Protein AF-A0A519D7H8-F1 (afdb_monomer_lite)

pLDDT: mean 79.66, std 13.22, range [41.44, 96.06]

Sequence (179 aa):
MVPHLFYGLFLWGNMLLQKIGETVTKKPLAIVVGVNVITILMVAQLALNPQDGTVSQSSFLPDNEAISALEDIGDKFVTEYPVDILVYSNNNDILTSDAFVEILEIEIALIENELVANNSLTSSNPSTDIVAIPNYLAPFVEGDASDLPQLKDIYADKTDHRQRKSFTCWSRNQHPWRI

Foldseek 3Di:
DPPPVVVVVVVVVVVVVVVVVVVCVVCVPVVVVVVVVVVVVVVVCCVVPPDPPDPDVVVVDDDDPVVVVVVVVPVVPDVDDQDDDDDADPVRDCLFLVNLLVVLVVLVVQCPDPVNLVPAPPSVQNLVRDDDPLQLLQVQLVHHSSCSVVSSVSSNPDGSVSSVVSVVVSVCVVPVPDD

Radius of gyration: 32.61 Å; chains: 1; bounding box: 80×38×92 Å

Structure (mmCIF, N/CA/C/O backbone):
data_AF-A0A519D7H8-F1
#
_entry.id   AF-A0A519D7H8-F1
#
loop_
_atom_site.group_PDB
_atom_site.id
_atom_site.type_symbol
_atom_site.label_atom_id
_atom_site.label_alt_id
_atom_site.label_comp_id
_atom_site.label_asym_id
_atom_site.label_entity_id
_atom_site.label_seq_id
_atom_site.pdbx_PDB_ins_code
_atom_site.Cartn_x
_atom_site.Cartn_y
_atom_site.Cartn_z
_atom_site.occupancy
_atom_site.B_iso_or_equiv
_atom_site.auth_seq_id
_atom_site.auth_comp_id
_atom_site.auth_asym_id
_atom_site.auth_atom_id
_atom_site.pdbx_PDB_model_num
ATOM 1 N N . MET A 1 1 ? -9.870 2.867 66.733 1.00 48.97 1 MET A N 1
ATOM 2 C CA . MET A 1 1 ? -11.236 3.417 66.893 1.00 48.97 1 MET A CA 1
ATOM 3 C C . MET A 1 1 ? -11.864 3.647 65.511 1.00 48.97 1 MET A C 1
ATOM 5 O O . MET A 1 1 ? -12.056 4.775 65.102 1.00 48.97 1 MET A O 1
ATOM 9 N N . VAL A 1 2 ? -12.095 2.569 64.751 1.00 56.72 2 VAL A N 1
ATOM 10 C CA . VAL A 1 2 ? -12.645 2.551 63.373 1.00 56.72 2 VAL A CA 1
ATOM 11 C C . VAL A 1 2 ? -13.684 1.414 63.105 1.00 56.72 2 VAL A C 1
ATOM 13 O O . VAL A 1 2 ? -14.168 1.333 61.985 1.00 56.72 2 VAL A O 1
ATOM 16 N N . PRO A 1 3 ? -14.132 0.540 64.048 1.00 56.75 3 PRO A N 1
ATOM 17 C CA . PRO A 1 3 ? -15.137 -0.481 63.691 1.00 56.75 3 PRO A CA 1
ATOM 18 C C . PRO A 1 3 ? -16.532 0.086 63.374 1.00 56.75 3 PRO A C 1
ATOM 20 O O . PRO A 1 3 ? -17.206 -0.391 62.469 1.00 56.75 3 PRO A O 1
ATOM 23 N N . HIS A 1 4 ? -16.987 1.111 64.103 1.00 52.34 4 HIS A N 1
ATOM 24 C CA . HIS A 1 4 ? -18.396 1.531 64.066 1.00 52.34 4 HIS A CA 1
ATOM 25 C C . HIS A 1 4 ? -18.837 2.181 62.743 1.00 52.34 4 HIS A C 1
ATOM 27 O O . HIS A 1 4 ? -19.990 2.020 62.347 1.00 52.34 4 HIS A O 1
ATOM 33 N N . LEU A 1 5 ? -17.930 2.855 62.028 1.00 56.84 5 LEU A N 1
ATOM 34 C CA . LEU A 1 5 ? -18.217 3.462 60.721 1.00 56.84 5 LEU A CA 1
ATOM 35 C C . LEU A 1 5 ? -18.422 2.408 59.622 1.00 56.84 5 LEU A C 1
ATOM 37 O O . LEU A 1 5 ? -19.314 2.558 58.791 1.00 56.84 5 LEU A O 1
ATOM 41 N N . PHE A 1 6 ? -17.657 1.313 59.661 1.00 59.16 6 PHE A N 1
ATOM 42 C CA . PHE A 1 6 ? -17.769 0.212 58.699 1.00 59.16 6 PHE A CA 1
ATOM 43 C C . PHE A 1 6 ? -19.083 -0.565 58.861 1.00 59.16 6 PHE A C 1
ATOM 45 O O . PHE A 1 6 ? -19.754 -0.857 57.874 1.00 59.16 6 PHE A O 1
ATOM 52 N N . TYR A 1 7 ? -19.501 -0.838 60.102 1.00 59.09 7 TYR A N 1
ATOM 53 C CA . TYR A 1 7 ? -20.784 -1.496 60.374 1.00 59.09 7 TYR A CA 1
ATOM 54 C C . TYR A 1 7 ? -21.988 -0.613 60.015 1.00 59.09 7 TYR A C 1
ATOM 56 O O . TYR A 1 7 ? -22.975 -1.122 59.490 1.00 59.09 7 TYR A O 1
ATOM 64 N N . GLY A 1 8 ? -21.904 0.703 60.243 1.00 64.94 8 GLY A N 1
ATOM 65 C CA . GLY A 1 8 ? -22.961 1.645 59.859 1.00 64.94 8 GLY A CA 1
ATOM 66 C C . GLY A 1 8 ? -23.182 1.713 58.343 1.00 64.94 8 GLY A C 1
ATOM 67 O O . GLY A 1 8 ? -24.319 1.622 57.886 1.00 64.94 8 GLY A O 1
ATOM 68 N N . LEU A 1 9 ? -22.100 1.794 57.561 1.00 66.69 9 LEU A N 1
ATOM 69 C CA . LEU A 1 9 ? -22.144 1.785 56.091 1.00 66.69 9 LEU A CA 1
ATOM 70 C C . LEU A 1 9 ? -22.638 0.447 55.526 1.00 66.69 9 LEU A C 1
ATOM 72 O O . LEU A 1 9 ? -23.436 0.429 54.589 1.00 66.69 9 LEU A O 1
ATOM 76 N N . PHE A 1 10 ? -22.212 -0.667 56.125 1.00 70.62 10 PHE A N 1
ATOM 77 C CA . PHE A 1 10 ? -22.637 -2.008 55.724 1.00 70.62 10 PHE A CA 1
ATOM 78 C C . PHE A 1 10 ? -24.135 -2.242 55.971 1.00 70.62 10 PHE A C 1
ATOM 80 O O . PHE A 1 10 ? -24.851 -2.705 55.082 1.00 70.62 10 PHE A O 1
ATOM 87 N N . LEU A 1 11 ? -24.639 -1.870 57.153 1.00 71.50 11 LEU A N 1
ATOM 88 C CA . LEU A 1 11 ? -26.064 -1.984 57.481 1.00 71.50 11 LEU A CA 1
ATOM 89 C C . LEU A 1 11 ? -26.923 -1.056 56.614 1.00 71.50 11 LEU A C 1
ATOM 91 O O . LEU A 1 11 ? -27.991 -1.463 56.158 1.00 71.50 11 LEU A O 1
ATOM 95 N N . TRP A 1 12 ? -26.439 0.155 56.328 1.00 76.25 12 TRP A N 1
ATOM 96 C CA . TRP A 1 12 ? -27.117 1.091 55.433 1.00 76.25 12 TRP A CA 1
ATOM 97 C C . TRP A 1 12 ? -27.225 0.550 54.001 1.00 76.25 12 TRP A C 1
ATOM 99 O O . TRP A 1 12 ? -28.313 0.567 53.423 1.00 76.25 12 TRP A O 1
ATOM 109 N N . GLY A 1 13 ? -26.140 -0.019 53.462 1.00 76.38 13 GLY A N 1
ATOM 110 C CA . GLY A 1 13 ? -26.150 -0.680 52.155 1.00 76.38 13 GLY A CA 1
ATOM 111 C C . GLY A 1 13 ? -27.133 -1.854 52.091 1.00 76.38 13 GLY A C 1
ATOM 112 O O . GLY A 1 13 ? -27.854 -2.006 51.106 1.00 76.38 13 GLY A O 1
ATOM 113 N N . ASN A 1 14 ? -27.239 -2.635 53.170 1.00 79.69 14 ASN A N 1
ATOM 114 C CA . ASN A 1 14 ? -28.138 -3.788 53.231 1.00 79.69 14 ASN A CA 1
ATOM 115 C C . ASN A 1 14 ? -29.625 -3.376 53.292 1.00 79.69 14 ASN A C 1
ATOM 117 O O . ASN A 1 14 ? -30.467 -3.953 52.602 1.00 79.69 14 ASN A O 1
ATOM 121 N N . MET A 1 15 ? -29.950 -2.323 54.054 1.00 84.62 15 MET A N 1
ATOM 122 C CA . MET A 1 15 ? -31.306 -1.751 54.090 1.00 84.62 15 MET A CA 1
ATOM 123 C C . MET A 1 15 ? -31.696 -1.102 52.752 1.00 84.62 15 MET A C 1
ATOM 125 O O . MET A 1 15 ? -32.862 -1.149 52.356 1.00 84.62 15 MET A O 1
ATOM 129 N N . LEU A 1 16 ? -30.734 -0.509 52.040 1.00 85.00 16 LEU A N 1
ATOM 130 C CA . LEU A 1 16 ? -30.949 0.059 50.711 1.00 85.00 16 LEU A CA 1
ATOM 131 C C . LEU A 1 16 ? -31.227 -1.039 49.670 1.00 85.00 16 LEU A C 1
ATOM 133 O O . LEU A 1 16 ? -32.201 -0.932 48.923 1.00 85.00 16 LEU A O 1
ATOM 137 N N . LEU A 1 17 ? -30.447 -2.126 49.674 1.00 85.94 17 LEU A N 1
ATOM 138 C CA . LEU A 1 17 ? -30.669 -3.274 48.788 1.00 85.94 17 LEU A CA 1
ATOM 139 C C . LEU A 1 17 ? -32.040 -3.924 49.011 1.00 85.94 17 LEU A C 1
ATOM 141 O O . LEU A 1 17 ? -32.730 -4.234 48.041 1.00 85.94 17 LEU A O 1
ATOM 145 N N . GLN A 1 18 ? -32.463 -4.088 50.271 1.00 85.31 18 GLN A N 1
ATOM 146 C CA . GLN A 1 18 ? -33.792 -4.622 50.589 1.00 85.31 18 GLN A CA 1
ATOM 147 C C . GLN A 1 18 ? -34.912 -3.746 50.023 1.00 85.31 18 GLN A C 1
ATOM 149 O O . GLN A 1 18 ? -35.841 -4.264 49.405 1.00 85.31 18 GLN A O 1
ATOM 154 N N . LYS A 1 19 ? -34.808 -2.418 50.156 1.00 85.44 19 LYS A N 1
ATOM 155 C CA . LYS A 1 19 ? -35.801 -1.489 49.592 1.00 85.44 19 LYS A CA 1
ATOM 156 C C . LYS A 1 19 ? -35.861 -1.544 48.066 1.00 85.44 19 LYS A C 1
ATOM 158 O O . LYS A 1 19 ? -36.952 -1.464 47.496 1.00 85.44 19 LYS A O 1
ATOM 163 N N . ILE A 1 20 ? -34.715 -1.696 47.402 1.00 86.12 20 ILE A N 1
ATOM 164 C CA . ILE A 1 20 ? -34.657 -1.873 45.946 1.00 86.12 20 ILE A CA 1
ATOM 165 C C . ILE A 1 20 ? -35.321 -3.203 45.564 1.00 86.12 20 ILE A C 1
ATOM 167 O O . ILE A 1 20 ? -36.214 -3.209 44.720 1.00 86.12 20 ILE A O 1
ATOM 171 N N . GLY A 1 21 ? -34.980 -4.304 46.239 1.00 81.25 21 GLY A N 1
ATOM 172 C CA . GLY A 1 21 ? -35.574 -5.624 45.999 1.00 81.25 21 GLY A CA 1
ATOM 173 C C . GLY A 1 21 ? -37.093 -5.661 46.205 1.00 81.25 21 GLY A C 1
ATOM 174 O O . GLY A 1 21 ? -37.826 -6.199 45.373 1.00 81.25 21 GLY A O 1
ATOM 175 N N . GLU A 1 22 ? -37.601 -5.020 47.260 1.00 88.25 22 GLU A N 1
ATOM 176 C CA . GLU A 1 22 ? -39.044 -4.857 47.473 1.00 88.25 22 GLU A CA 1
ATOM 177 C C . GLU A 1 22 ? -39.718 -4.047 46.361 1.00 88.25 22 GLU A C 1
ATOM 179 O O . GLU A 1 22 ? -40.836 -4.349 45.948 1.00 88.25 22 GLU A O 1
ATOM 184 N N . THR A 1 23 ? -39.058 -3.002 45.865 1.00 85.00 23 THR A N 1
ATOM 185 C CA . THR A 1 23 ? -39.608 -2.160 44.795 1.00 85.00 23 THR A CA 1
ATOM 186 C C . THR A 1 23 ? -39.676 -2.930 43.476 1.00 85.00 23 THR A C 1
ATOM 188 O O . THR A 1 23 ? -40.679 -2.850 42.763 1.00 85.00 23 THR A O 1
ATOM 191 N N . VAL A 1 24 ? -38.651 -3.738 43.189 1.00 86.75 24 VAL A N 1
ATOM 192 C CA . VAL A 1 24 ? -38.588 -4.582 41.990 1.00 86.75 24 VAL A CA 1
ATOM 193 C C . VAL A 1 24 ? -39.658 -5.670 42.010 1.00 86.75 24 VAL A C 1
ATOM 195 O O . VAL A 1 24 ? -40.326 -5.895 41.004 1.00 86.75 24 VAL A O 1
ATOM 198 N N . THR A 1 25 ? -39.889 -6.291 43.166 1.00 88.12 25 THR A N 1
ATOM 199 C CA . THR A 1 25 ? -40.909 -7.342 43.326 1.00 88.12 25 THR A CA 1
ATOM 200 C C . THR A 1 25 ? -42.340 -6.801 43.336 1.00 88.12 25 THR A C 1
ATOM 202 O O . THR A 1 25 ? -43.243 -7.474 42.844 1.00 88.12 25 THR A O 1
ATOM 205 N N . LYS A 1 26 ? -42.570 -5.573 43.824 1.00 92.06 26 LYS A N 1
ATOM 206 C CA . LYS A 1 26 ? -43.900 -4.932 43.822 1.00 92.06 26 LYS A CA 1
ATOM 207 C C . LYS A 1 26 ? -44.360 -4.482 42.431 1.00 92.06 26 LYS A C 1
ATOM 209 O O . LYS A 1 26 ? -45.565 -4.412 42.194 1.00 92.06 26 LYS A O 1
ATOM 214 N N . LYS A 1 27 ? -43.441 -4.142 41.518 1.00 90.44 27 LYS A N 1
ATOM 215 C CA . LYS A 1 27 ? -43.766 -3.662 40.158 1.00 90.44 27 LYS A CA 1
ATOM 216 C C . LYS A 1 27 ? -42.811 -4.223 39.089 1.00 90.44 27 LYS A C 1
ATOM 218 O O . LYS A 1 27 ? -42.142 -3.446 38.408 1.00 90.44 27 LYS A O 1
ATOM 223 N N . PRO A 1 28 ? -42.776 -5.550 38.876 1.00 88.25 28 PRO A N 1
ATOM 224 C CA . PRO A 1 28 ? -41.767 -6.187 38.026 1.00 88.25 28 PRO A CA 1
ATOM 225 C C . PRO A 1 28 ? -41.829 -5.705 36.571 1.00 88.25 28 PRO A C 1
ATOM 227 O O . PRO A 1 28 ? -40.802 -5.405 35.969 1.00 88.25 28 PRO A O 1
ATOM 230 N N . LEU A 1 29 ? -43.036 -5.539 36.023 1.00 90.69 29 LEU A N 1
ATOM 231 C CA . LEU A 1 29 ? -43.226 -5.113 34.636 1.00 90.69 29 LEU A CA 1
ATOM 232 C C . LEU A 1 29 ? -42.715 -3.685 34.380 1.00 90.69 29 LEU A C 1
ATOM 234 O O . LEU A 1 29 ? -42.070 -3.436 33.367 1.00 90.69 29 LEU A O 1
ATOM 238 N N . ALA A 1 30 ? -42.935 -2.759 35.320 1.00 89.69 30 ALA A N 1
ATOM 239 C CA . ALA A 1 30 ? -42.447 -1.384 35.198 1.00 89.69 30 ALA A CA 1
ATOM 240 C C . ALA A 1 30 ? -40.911 -1.311 35.232 1.00 89.69 30 ALA A C 1
ATOM 242 O O . ALA A 1 30 ? -40.320 -0.514 34.507 1.00 89.69 30 ALA A O 1
ATOM 243 N N . ILE A 1 31 ? -40.266 -2.167 36.033 1.00 93.00 31 ILE A N 1
ATOM 244 C CA . ILE A 1 31 ? -38.802 -2.250 36.090 1.00 93.00 31 ILE A CA 1
ATOM 245 C C . ILE A 1 31 ? -38.232 -2.802 34.787 1.00 93.00 31 ILE A C 1
ATOM 247 O O . ILE A 1 31 ? -37.305 -2.210 34.244 1.00 93.00 31 ILE A O 1
ATOM 251 N N . VAL A 1 32 ? -38.798 -3.889 34.254 1.00 92.62 32 VAL A N 1
ATOM 252 C CA . VAL A 1 32 ? -38.341 -4.470 32.981 1.00 92.62 32 VAL A CA 1
ATOM 253 C C . VAL A 1 32 ? -38.444 -3.444 31.854 1.00 92.62 32 VAL A C 1
ATOM 255 O O . VAL A 1 32 ? -37.489 -3.275 31.099 1.00 92.62 32 VAL A O 1
ATOM 258 N N . VAL A 1 33 ? -39.559 -2.715 31.765 1.00 94.38 33 VAL A N 1
ATOM 259 C CA . VAL A 1 33 ? -39.721 -1.642 30.772 1.00 94.38 33 VAL A CA 1
ATOM 260 C C . VAL A 1 33 ? -38.680 -0.540 30.982 1.00 94.38 33 VAL A C 1
ATOM 262 O O . VAL A 1 33 ? -38.026 -0.141 30.024 1.00 94.38 33 VAL A O 1
ATOM 265 N N . GLY A 1 34 ? -38.471 -0.090 32.222 1.00 93.19 34 GLY A N 1
ATOM 266 C CA . GLY A 1 34 ? -37.481 0.944 32.535 1.00 93.19 34 GLY A CA 1
ATOM 267 C C . GLY A 1 34 ? -36.053 0.551 32.149 1.00 93.19 34 GLY A C 1
ATOM 268 O O . GLY A 1 34 ? -35.353 1.340 31.519 1.00 93.19 34 GLY A O 1
ATOM 269 N N . VAL A 1 35 ? -35.639 -0.682 32.458 1.00 93.94 35 VAL A N 1
ATOM 270 C CA . VAL A 1 35 ? -34.318 -1.203 32.070 1.00 93.94 35 VAL A CA 1
ATOM 271 C C . VAL A 1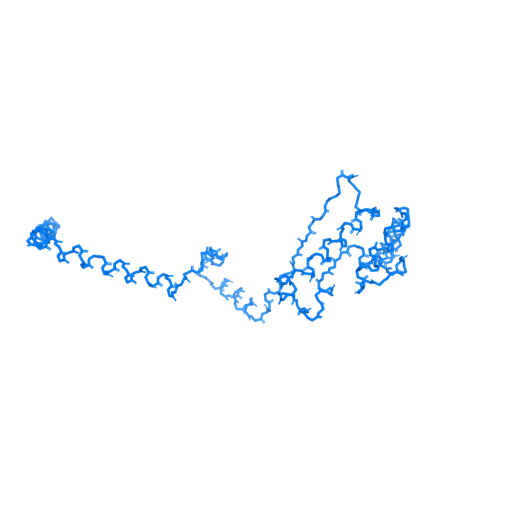 35 ? -34.187 -1.245 30.550 1.00 93.94 35 VAL A C 1
ATOM 273 O O . VAL A 1 35 ? -33.210 -0.725 30.027 1.00 93.94 35 VAL A O 1
ATOM 276 N N . ASN A 1 36 ? -35.190 -1.770 29.837 1.00 95.00 36 ASN A N 1
ATOM 277 C CA . ASN A 1 36 ? -35.157 -1.833 28.373 1.00 95.00 36 ASN A CA 1
ATOM 278 C C . ASN A 1 36 ? -35.040 -0.445 27.730 1.00 95.00 36 ASN A C 1
ATOM 280 O O . ASN A 1 36 ? -34.269 -0.279 26.791 1.00 95.00 36 ASN A O 1
ATOM 284 N N . VAL A 1 37 ? -35.748 0.563 28.247 1.00 96.06 37 VAL A N 1
ATOM 285 C CA . VAL A 1 37 ? -35.635 1.944 27.748 1.00 96.06 37 VAL A CA 1
ATOM 286 C C . VAL A 1 37 ? -34.211 2.474 27.922 1.00 96.06 37 VAL A C 1
ATOM 288 O O . VAL A 1 37 ? -33.648 3.022 26.978 1.00 96.06 37 VAL A O 1
ATOM 291 N N . ILE A 1 38 ? -33.600 2.276 29.095 1.00 93.19 38 ILE A N 1
ATOM 292 C CA . ILE A 1 38 ? -32.218 2.710 29.355 1.00 93.19 38 ILE A CA 1
ATOM 293 C C . ILE A 1 38 ? -31.238 1.970 28.438 1.00 93.19 38 ILE A C 1
ATOM 295 O O . ILE A 1 38 ? -30.346 2.592 27.865 1.00 93.19 38 ILE A O 1
ATOM 299 N N . THR A 1 39 ? -31.424 0.663 28.247 1.00 92.44 39 THR A N 1
ATOM 300 C CA . THR A 1 39 ? -30.594 -0.140 27.343 1.00 92.44 39 THR A CA 1
ATOM 301 C C . THR A 1 39 ? -30.698 0.352 25.901 1.00 92.44 39 THR A C 1
ATOM 303 O O . THR A 1 39 ? -29.673 0.537 25.253 1.00 92.44 39 THR A O 1
ATOM 306 N N . ILE A 1 40 ? -31.906 0.629 25.404 1.00 93.88 40 ILE A N 1
ATOM 307 C CA . ILE A 1 40 ? -32.111 1.163 24.050 1.00 93.88 40 ILE A CA 1
ATOM 308 C C . ILE A 1 40 ? -31.446 2.534 23.904 1.00 93.88 40 ILE A C 1
ATOM 310 O O . ILE A 1 40 ? -30.810 2.784 22.887 1.00 93.88 40 ILE A O 1
ATOM 314 N N . LEU A 1 41 ? -31.536 3.402 24.916 1.00 91.94 41 LEU A N 1
ATOM 315 C CA . LEU A 1 41 ? -30.865 4.704 24.898 1.00 91.94 41 LEU A CA 1
ATOM 316 C C . LEU A 1 41 ? -29.337 4.568 24.847 1.00 91.94 41 LEU A C 1
ATOM 318 O O . LEU A 1 41 ? -28.696 5.294 24.093 1.00 91.94 41 LEU A O 1
ATOM 322 N N . MET A 1 42 ? -28.750 3.626 25.592 1.00 88.56 42 MET A N 1
ATOM 323 C CA . MET A 1 42 ? -27.309 3.347 25.527 1.00 88.56 42 MET A CA 1
ATOM 324 C C . MET A 1 42 ? -26.890 2.812 24.153 1.00 88.56 42 MET A C 1
ATOM 326 O O . MET A 1 42 ? -25.910 3.279 23.581 1.00 88.56 42 MET A O 1
ATOM 330 N N . VAL A 1 43 ? -27.651 1.871 23.588 1.00 87.94 43 VAL A N 1
ATOM 331 C CA . VAL A 1 43 ? -27.377 1.331 22.246 1.00 87.94 43 VAL A CA 1
ATOM 332 C C . VAL A 1 43 ? -27.548 2.410 21.174 1.00 87.94 43 VAL A C 1
ATOM 334 O O . VAL A 1 43 ? -26.747 2.485 20.246 1.00 87.94 43 VAL A O 1
ATOM 337 N N . ALA A 1 44 ? -28.538 3.292 21.317 1.00 87.69 44 ALA A N 1
ATOM 338 C CA . ALA A 1 44 ? -28.729 4.422 20.416 1.00 87.69 44 ALA A CA 1
ATOM 339 C C . ALA A 1 44 ? -27.528 5.377 20.439 1.00 87.69 44 ALA A C 1
ATOM 341 O O . ALA A 1 44 ? -27.131 5.861 19.386 1.00 87.69 44 ALA A O 1
ATOM 342 N N . GLN A 1 45 ? -26.905 5.611 21.599 1.00 81.94 45 GLN A N 1
ATOM 343 C CA . GLN A 1 45 ? -25.676 6.410 21.674 1.00 81.94 45 GLN A CA 1
ATOM 344 C C . GLN A 1 45 ? -24.512 5.756 20.921 1.00 81.94 45 GLN A C 1
ATOM 346 O O . GLN A 1 45 ? -23.784 6.462 20.235 1.00 81.94 45 GLN A O 1
ATOM 351 N N . LEU A 1 46 ? -24.371 4.427 20.976 1.00 81.19 46 LEU A N 1
ATOM 352 C CA . LEU A 1 46 ? -23.356 3.704 20.196 1.00 81.19 46 LEU A CA 1
ATOM 353 C C . LEU A 1 46 ? -23.618 3.767 18.682 1.00 81.19 46 LEU A C 1
ATOM 355 O O . LEU A 1 46 ? -22.674 3.802 17.904 1.00 81.19 46 LEU A O 1
ATOM 359 N N . ALA A 1 47 ? -24.884 3.788 18.258 1.00 80.50 47 ALA A N 1
ATOM 360 C CA . ALA A 1 47 ? -25.250 3.902 16.845 1.00 80.50 47 ALA A CA 1
ATOM 361 C C . ALA A 1 47 ? -25.113 5.335 16.300 1.00 80.50 47 ALA A C 1
ATOM 363 O O . ALA A 1 47 ? -24.763 5.521 15.139 1.00 80.50 47 ALA A O 1
ATOM 364 N N . LEU A 1 48 ? -25.415 6.342 17.124 1.00 81.88 48 LEU A N 1
ATOM 365 C CA . LEU A 1 48 ? -25.356 7.759 16.749 1.00 81.88 48 LEU A CA 1
ATOM 366 C C . LEU A 1 48 ? -23.956 8.361 16.908 1.00 81.88 48 LEU A C 1
ATOM 368 O O . LEU A 1 48 ? -23.645 9.346 16.248 1.00 81.88 48 LEU A O 1
ATOM 372 N N . ASN A 1 49 ? -23.131 7.782 17.780 1.00 77.12 49 ASN A N 1
ATOM 373 C CA . ASN A 1 49 ? -21.738 8.153 17.982 1.00 77.12 49 ASN A CA 1
ATOM 374 C C . ASN A 1 49 ? -20.876 6.881 18.024 1.00 77.12 49 ASN A C 1
ATOM 376 O O . ASN A 1 49 ? -20.422 6.486 19.106 1.00 77.12 49 ASN A O 1
ATOM 380 N N . PRO A 1 50 ? -20.702 6.198 16.876 1.00 68.94 50 PRO A N 1
ATOM 381 C CA . PRO A 1 50 ? -19.839 5.030 16.809 1.00 68.94 50 PRO A CA 1
ATOM 382 C C . PRO A 1 50 ? -18.436 5.434 17.266 1.00 68.94 50 PRO A C 1
ATOM 384 O O . PRO A 1 50 ? -17.833 6.346 16.709 1.00 68.94 50 PRO A O 1
ATOM 387 N N . GLN A 1 51 ? -17.933 4.793 18.323 1.00 59.88 51 GLN A N 1
ATOM 388 C CA . GLN A 1 51 ? -16.521 4.917 18.667 1.00 59.88 51 GLN A CA 1
ATOM 389 C C . GLN A 1 51 ? -15.728 4.177 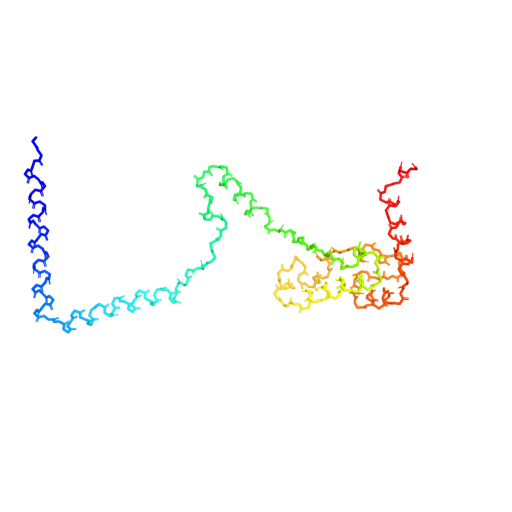17.593 1.00 59.88 51 GLN A C 1
ATOM 391 O O . GLN A 1 51 ? -15.986 2.993 17.362 1.00 59.88 51 GLN A O 1
ATOM 396 N N . ASP A 1 52 ? -14.793 4.868 16.941 1.00 59.28 52 ASP A N 1
ATOM 397 C CA . ASP A 1 52 ? -13.857 4.241 16.014 1.00 59.28 52 ASP A CA 1
ATOM 398 C C . ASP A 1 52 ? -13.137 3.101 16.742 1.00 59.28 52 ASP A C 1
ATOM 400 O O . ASP A 1 52 ? -12.383 3.307 17.693 1.00 59.28 52 ASP A O 1
ATOM 404 N N . GLY A 1 53 ? -13.410 1.865 16.319 1.00 54.44 53 GLY A N 1
ATOM 405 C CA . GLY A 1 53 ? -12.822 0.652 16.893 1.00 54.44 53 GLY A CA 1
ATOM 406 C C . GLY A 1 53 ? -11.338 0.479 16.559 1.00 54.44 53 GLY A C 1
ATOM 407 O O . GLY A 1 53 ? -10.739 -0.540 16.903 1.00 54.44 53 GLY A O 1
ATOM 408 N N . THR A 1 54 ? -10.735 1.448 15.871 1.00 51.16 54 THR A N 1
ATOM 409 C CA . THR A 1 54 ? -9.303 1.488 15.620 1.00 51.16 54 THR A CA 1
ATOM 410 C C . THR A 1 54 ? -8.611 1.958 16.889 1.00 51.16 54 THR A C 1
ATOM 412 O O . THR A 1 54 ? -8.623 3.142 17.224 1.00 51.16 54 THR A O 1
ATOM 415 N N . VAL A 1 55 ? -7.978 1.030 17.603 1.00 49.47 55 VAL A N 1
ATOM 416 C CA . VAL A 1 55 ? -6.974 1.389 18.605 1.00 49.47 55 VAL A CA 1
ATOM 417 C C . VAL A 1 55 ? -5.822 2.051 17.847 1.00 49.47 55 VAL A C 1
ATOM 419 O O . VAL A 1 55 ? -4.939 1.376 17.323 1.00 49.47 55 VAL A O 1
ATOM 422 N N . SER A 1 56 ? -5.879 3.374 17.709 1.00 55.19 56 SER A N 1
ATOM 423 C CA . SER A 1 56 ? -4.779 4.162 17.163 1.00 55.19 56 SER A CA 1
ATOM 424 C C . SER A 1 56 ? -3.549 3.937 18.042 1.00 55.19 56 SER A C 1
ATOM 426 O O . SER A 1 56 ? -3.672 3.870 19.267 1.00 55.19 56 SER A O 1
ATOM 428 N N . GLN A 1 57 ? -2.355 3.840 17.446 1.00 53.31 57 GLN A N 1
ATOM 429 C CA . GLN A 1 57 ? -1.098 3.709 18.198 1.00 53.31 57 GLN A CA 1
ATOM 430 C C . GLN A 1 57 ? -0.940 4.813 19.259 1.00 53.31 57 GLN A C 1
ATOM 432 O O . GLN A 1 57 ? -0.311 4.581 20.290 1.00 53.31 57 GLN A O 1
ATOM 437 N N . SER A 1 58 ? -1.585 5.970 19.059 1.00 56.59 58 SER A N 1
ATOM 438 C CA . SER A 1 58 ? -1.642 7.064 20.031 1.00 56.59 58 SER A CA 1
ATOM 439 C C . SER 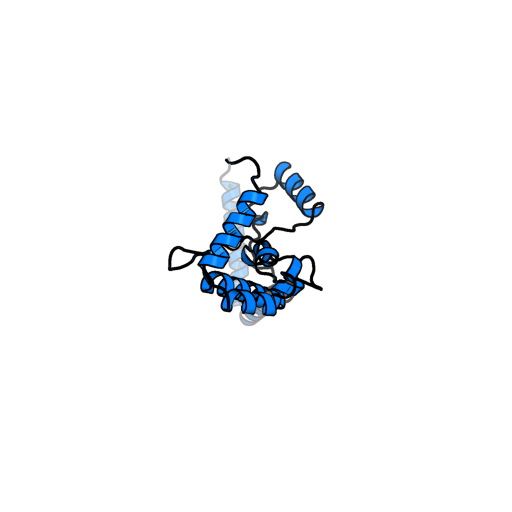A 1 58 ? -2.297 6.686 21.366 1.00 56.59 58 SER A C 1
ATOM 441 O O . SER A 1 58 ? -1.887 7.206 22.395 1.00 56.59 58 SER A O 1
ATOM 443 N N . SER A 1 59 ? -3.227 5.721 21.408 1.00 60.84 59 SER A N 1
ATOM 444 C CA . SER A 1 59 ? -3.813 5.226 22.671 1.00 60.84 59 SER A CA 1
ATOM 445 C C . SER A 1 59 ? -2.828 4.448 23.552 1.00 60.84 59 SER A C 1
ATOM 447 O O . SER A 1 59 ? -3.112 4.222 24.727 1.00 60.84 59 SER A O 1
ATOM 449 N N . PHE A 1 60 ? -1.677 4.035 23.013 1.00 68.88 60 PHE A N 1
ATOM 450 C CA . PHE A 1 60 ? -0.598 3.414 23.787 1.00 68.88 60 PHE A CA 1
ATOM 451 C C . PHE A 1 60 ? 0.492 4.406 24.202 1.00 68.88 60 PHE A C 1
ATOM 453 O O . PHE A 1 60 ? 1.429 4.015 24.903 1.00 68.88 60 PHE A O 1
ATOM 460 N N . LEU A 1 61 ? 0.396 5.671 23.786 1.00 73.25 61 LEU A N 1
ATOM 461 C CA . LEU A 1 61 ? 1.391 6.680 24.119 1.00 73.25 61 LEU A CA 1
ATOM 462 C C . LEU A 1 61 ? 1.015 7.367 25.443 1.00 73.25 61 LEU A C 1
ATOM 464 O O . LEU A 1 61 ? -0.099 7.867 25.583 1.00 73.25 61 LEU A O 1
ATOM 468 N N . PRO A 1 62 ? 1.910 7.372 26.449 1.00 64.94 62 PRO A N 1
ATOM 469 C CA . PRO A 1 62 ? 1.648 8.035 27.719 1.00 64.94 62 PRO A CA 1
ATOM 470 C C . PRO A 1 62 ? 1.680 9.556 27.555 1.00 64.94 62 PRO A C 1
ATOM 472 O O . PRO A 1 62 ? 2.608 10.091 26.950 1.00 64.94 62 PRO A O 1
ATOM 475 N N . ASP A 1 63 ? 0.720 10.239 28.176 1.00 67.56 63 ASP A N 1
ATOM 476 C CA . ASP A 1 63 ? 0.588 11.698 28.149 1.00 67.56 63 ASP A CA 1
ATOM 477 C C . ASP A 1 63 ? 1.807 12.372 28.809 1.00 67.56 63 ASP A C 1
ATOM 479 O O . ASP A 1 63 ? 1.946 12.409 30.036 1.00 67.56 63 ASP A O 1
ATOM 483 N N . ASN A 1 64 ? 2.751 12.847 27.992 1.00 74.94 64 ASN A N 1
ATOM 484 C CA . ASN A 1 64 ? 3.951 13.552 28.437 1.00 74.94 64 ASN A CA 1
ATOM 485 C C . ASN A 1 64 ? 4.439 14.564 27.389 1.00 74.94 64 ASN A C 1
ATOM 487 O O . ASN A 1 64 ? 4.070 14.503 26.219 1.00 74.94 64 ASN A O 1
ATOM 491 N N . GLU A 1 65 ? 5.306 15.483 27.817 1.00 73.19 65 GLU A N 1
ATOM 492 C CA . GLU A 1 65 ? 5.791 16.607 27.005 1.00 73.19 65 GLU A CA 1
ATOM 493 C C . GLU A 1 65 ? 6.499 16.169 25.708 1.00 73.19 65 GLU A C 1
ATOM 495 O O . GLU A 1 65 ? 6.376 16.842 24.690 1.00 73.19 65 GLU A O 1
ATOM 500 N N . ALA A 1 66 ? 7.179 15.017 25.701 1.00 70.19 66 ALA A N 1
ATOM 501 C CA . ALA A 1 66 ? 7.830 14.496 24.498 1.00 70.19 66 ALA A CA 1
ATOM 502 C C . ALA A 1 66 ? 6.818 13.952 23.477 1.00 70.19 66 ALA A C 1
ATOM 504 O O . ALA A 1 66 ? 7.006 14.143 22.278 1.00 70.19 66 ALA A O 1
ATOM 505 N N . ILE A 1 67 ? 5.738 13.310 23.937 1.00 65.69 67 ILE A N 1
ATOM 506 C CA . ILE A 1 67 ? 4.644 12.849 23.067 1.00 65.69 67 ILE A CA 1
ATOM 507 C C . ILE A 1 67 ? 3.838 14.037 22.543 1.00 65.69 67 ILE A C 1
ATOM 509 O O . ILE A 1 67 ? 3.573 14.092 21.350 1.00 65.69 67 ILE A O 1
ATOM 513 N N . SER A 1 68 ? 3.544 15.028 23.385 1.00 68.06 68 SER A N 1
ATOM 514 C CA . SER A 1 68 ? 2.851 16.250 22.960 1.00 68.06 68 SER A CA 1
ATOM 515 C C . SER A 1 68 ? 3.670 17.057 21.946 1.00 68.06 68 SER A C 1
ATOM 517 O O . SER A 1 68 ? 3.110 17.593 20.996 1.00 68.06 68 SER A O 1
ATOM 519 N N . ALA A 1 69 ? 5.001 17.087 22.081 1.00 71.31 69 ALA A N 1
ATOM 520 C CA . ALA A 1 69 ? 5.876 17.677 21.071 1.00 71.31 69 ALA A CA 1
ATOM 521 C C . ALA A 1 69 ? 5.902 16.863 19.765 1.00 71.31 69 ALA A C 1
ATOM 523 O O . ALA A 1 69 ? 5.940 17.453 18.691 1.00 71.31 69 ALA A O 1
ATOM 524 N N . LEU A 1 70 ? 5.868 15.527 19.831 1.00 65.06 70 LEU A N 1
ATOM 525 C CA . LEU A 1 70 ? 5.760 14.668 18.643 1.00 65.06 70 LEU A CA 1
ATOM 526 C C . LEU A 1 70 ? 4.402 14.815 17.943 1.00 65.06 70 LEU A C 1
ATOM 528 O O . LEU A 1 70 ? 4.360 14.794 16.718 1.00 65.06 70 LEU A O 1
ATOM 532 N N . GLU A 1 71 ? 3.321 14.999 18.699 1.00 65.00 71 GLU A N 1
ATOM 533 C CA . GLU A 1 71 ? 1.978 15.264 18.181 1.00 65.00 71 GLU A CA 1
ATOM 534 C C . GLU A 1 71 ? 1.892 16.662 17.553 1.00 65.00 71 GLU A C 1
ATOM 536 O O . GLU A 1 71 ? 1.459 16.77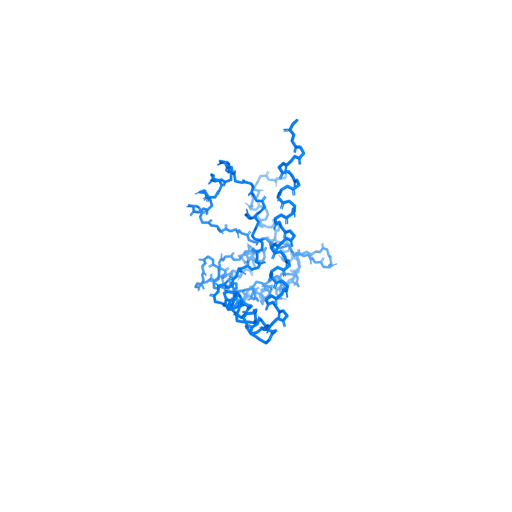6 16.416 1.00 65.00 71 GLU A O 1
ATOM 541 N N . ASP A 1 72 ? 2.416 17.708 18.206 1.00 66.94 72 ASP A N 1
ATOM 542 C CA . ASP A 1 72 ? 2.460 19.074 17.648 1.00 66.94 72 ASP A CA 1
ATOM 543 C C . ASP A 1 72 ? 3.394 19.178 16.422 1.00 66.94 72 ASP A C 1
ATOM 545 O O . ASP A 1 72 ? 3.201 20.033 15.557 1.00 66.94 72 ASP A O 1
ATOM 549 N N . ILE A 1 73 ? 4.393 18.290 16.309 1.00 64.00 73 ILE A N 1
ATOM 550 C CA . ILE A 1 73 ? 5.194 18.104 15.088 1.00 64.00 73 ILE A CA 1
ATOM 551 C C . ILE A 1 73 ? 4.386 17.345 14.026 1.00 64.00 73 ILE A C 1
ATOM 553 O O . ILE A 1 73 ? 4.360 17.787 12.884 1.00 64.00 73 ILE A O 1
ATOM 557 N N . GLY A 1 74 ? 3.710 16.247 14.366 1.00 57.19 74 GLY A N 1
ATOM 558 C CA . GLY A 1 74 ? 2.900 15.469 13.419 1.00 57.19 74 GLY A CA 1
ATOM 559 C C . GLY A 1 74 ? 1.677 16.218 12.877 1.00 57.19 74 GLY A C 1
ATOM 560 O O . GLY A 1 74 ? 1.273 15.986 11.746 1.00 57.19 74 GLY A O 1
ATOM 561 N N . ASP A 1 75 ? 1.117 17.151 13.647 1.00 60.06 75 ASP A N 1
ATOM 562 C CA . ASP A 1 75 ? -0.033 17.970 13.241 1.00 60.06 75 ASP A CA 1
ATOM 563 C C . ASP A 1 75 ? 0.399 19.191 12.393 1.00 60.06 75 ASP A C 1
ATOM 565 O O . ASP A 1 75 ? -0.358 19.693 11.562 1.00 60.06 75 ASP A O 1
ATOM 569 N N . LYS A 1 76 ? 1.650 19.664 12.551 1.00 61.78 76 LYS A N 1
ATOM 570 C CA . LYS A 1 76 ? 2.230 20.778 11.764 1.00 61.78 76 LYS A CA 1
ATOM 571 C C . LYS A 1 76 ? 3.039 20.350 10.541 1.00 61.78 76 LYS A C 1
ATOM 573 O O . LYS A 1 76 ? 3.206 21.154 9.623 1.00 61.78 76 LYS A O 1
ATOM 578 N N . PHE A 1 77 ? 3.567 19.134 10.526 1.00 59.69 77 PHE A N 1
ATOM 579 C CA . PHE A 1 77 ? 4.276 18.547 9.398 1.00 59.69 77 PHE A CA 1
ATOM 580 C C . PHE A 1 77 ? 3.447 17.357 8.936 1.00 59.69 77 PHE A C 1
ATOM 582 O O . PHE A 1 77 ? 3.335 16.385 9.671 1.00 59.69 77 PHE A O 1
ATOM 589 N N . VAL A 1 78 ? 2.824 17.491 7.761 1.00 55.34 78 VAL A N 1
ATOM 590 C CA . VAL A 1 78 ? 1.836 16.559 7.201 1.00 55.34 78 VAL A CA 1
ATOM 591 C C . VAL A 1 78 ? 2.213 15.102 7.492 1.00 55.34 78 VAL A C 1
ATOM 593 O O . VAL A 1 78 ? 3.353 14.698 7.268 1.00 55.34 78 VAL A O 1
ATOM 596 N N . THR A 1 79 ? 1.252 14.318 7.983 1.00 56.44 79 THR A N 1
ATOM 597 C CA . THR A 1 79 ? 1.348 12.878 8.280 1.00 56.44 79 THR A CA 1
ATOM 598 C C . THR A 1 79 ? 1.463 12.019 7.011 1.00 56.44 79 THR A C 1
ATOM 600 O O . THR A 1 79 ? 0.824 10.978 6.868 1.00 56.44 79 THR A O 1
ATOM 603 N N . GLU A 1 80 ? 2.279 12.457 6.057 1.00 60.97 80 GLU A N 1
ATOM 604 C CA . GLU A 1 80 ? 2.598 11.739 4.831 1.00 60.97 80 GLU A CA 1
ATOM 605 C C . GLU A 1 80 ? 3.651 10.688 5.170 1.00 60.97 80 GLU A C 1
ATOM 607 O O . GLU A 1 80 ? 4.851 10.960 5.239 1.00 60.97 80 GLU A O 1
ATOM 612 N N . TYR A 1 81 ? 3.190 9.470 5.439 1.00 62.09 81 TYR A N 1
ATOM 613 C CA . TYR A 1 81 ? 4.082 8.339 5.631 1.00 62.09 81 TYR A CA 1
ATOM 614 C C . TYR A 1 81 ? 4.249 7.603 4.300 1.00 62.09 81 TYR A C 1
ATOM 616 O O . TYR A 1 81 ? 3.257 7.086 3.779 1.00 62.09 81 TYR A O 1
ATOM 624 N N . PRO A 1 82 ? 5.472 7.522 3.741 1.00 71.19 82 PRO A N 1
ATOM 625 C CA . PRO A 1 82 ? 5.719 6.648 2.606 1.00 71.19 82 PRO A CA 1
ATOM 626 C C . PRO A 1 82 ? 5.441 5.202 3.030 1.00 71.19 82 PRO A C 1
ATOM 628 O O . PRO A 1 82 ? 5.848 4.764 4.109 1.00 71.19 82 PRO A O 1
ATOM 631 N N . VAL A 1 83 ? 4.721 4.469 2.186 1.00 79.31 83 VAL A N 1
ATOM 632 C CA . VAL A 1 83 ? 4.436 3.050 2.399 1.00 79.31 83 VAL A CA 1
ATOM 633 C C . VAL A 1 83 ? 5.404 2.239 1.550 1.00 79.31 83 VAL A C 1
ATOM 635 O O . VAL A 1 83 ? 5.327 2.258 0.324 1.00 79.31 83 VAL A O 1
ATOM 638 N N . ASP A 1 84 ? 6.296 1.499 2.208 1.00 83.00 84 ASP A N 1
ATOM 639 C CA . ASP A 1 84 ? 7.241 0.616 1.529 1.00 83.00 84 ASP A CA 1
ATOM 640 C C . ASP A 1 84 ? 6.609 -0.759 1.269 1.00 83.00 84 ASP A C 1
ATOM 642 O O . ASP A 1 84 ? 6.200 -1.463 2.197 1.00 83.00 84 ASP A O 1
ATOM 646 N N . ILE A 1 85 ? 6.576 -1.174 0.001 1.00 84.62 85 ILE A N 1
ATOM 647 C CA . ILE A 1 85 ? 6.139 -2.513 -0.409 1.00 84.62 85 ILE A CA 1
ATOM 648 C C . ILE A 1 85 ? 7.373 -3.340 -0.771 1.00 84.62 85 ILE A C 1
ATOM 650 O O . ILE A 1 85 ? 8.103 -3.032 -1.712 1.00 84.62 85 ILE A O 1
ATOM 654 N N . LEU A 1 86 ? 7.605 -4.420 -0.024 1.00 85.75 86 LEU A N 1
ATOM 655 C CA . LEU A 1 86 ? 8.689 -5.362 -0.294 1.00 85.75 86 LEU A CA 1
ATOM 656 C C . LEU A 1 86 ? 8.193 -6.485 -1.208 1.00 85.75 86 LEU A C 1
ATOM 658 O O . LEU A 1 86 ? 7.350 -7.288 -0.810 1.00 85.75 86 LEU A O 1
ATOM 662 N N . VAL A 1 87 ? 8.756 -6.565 -2.414 1.00 85.38 87 VAL A N 1
ATOM 663 C CA . VAL A 1 87 ? 8.444 -7.610 -3.400 1.00 85.38 87 VAL A CA 1
ATOM 664 C C . VAL A 1 87 ? 9.569 -8.645 -3.436 1.00 85.38 87 VAL A C 1
ATOM 666 O O . VAL A 1 87 ? 10.750 -8.298 -3.494 1.00 85.38 87 VAL A O 1
ATOM 669 N N . TYR A 1 88 ? 9.204 -9.927 -3.409 1.00 86.62 88 TYR A N 1
ATOM 670 C CA . TYR A 1 88 ? 10.133 -11.053 -3.484 1.00 86.62 88 TYR A CA 1
ATOM 671 C C . TYR A 1 88 ? 9.786 -11.962 -4.664 1.00 86.62 88 TYR A C 1
ATOM 673 O O . TYR A 1 88 ? 8.627 -12.311 -4.861 1.00 86.62 88 TYR A O 1
ATOM 681 N N . SER A 1 89 ? 10.806 -12.388 -5.409 1.00 88.12 89 SER A N 1
ATOM 682 C CA . SER A 1 89 ? 10.664 -13.338 -6.515 1.00 88.12 89 SER A CA 1
ATOM 683 C C . SER A 1 89 ? 10.914 -14.765 -6.037 1.00 88.12 89 SER A C 1
ATOM 685 O O . SER A 1 89 ? 11.953 -15.052 -5.441 1.00 88.12 89 SER A O 1
ATOM 687 N N . ASN A 1 90 ? 10.008 -15.688 -6.375 1.00 85.81 90 ASN A N 1
ATOM 688 C CA . ASN A 1 90 ? 10.152 -17.119 -6.070 1.00 85.81 90 ASN A CA 1
ATOM 689 C C . ASN A 1 90 ? 11.424 -17.742 -6.667 1.00 85.81 90 ASN A C 1
ATOM 691 O O . ASN A 1 90 ? 11.932 -18.729 -6.139 1.00 85.81 90 ASN A O 1
ATOM 695 N N . ASN A 1 91 ? 11.953 -17.151 -7.740 1.00 84.75 91 ASN A N 1
ATOM 696 C CA . ASN A 1 91 ? 13.173 -17.602 -8.408 1.00 84.75 91 ASN A CA 1
ATOM 697 C C . ASN A 1 91 ? 14.438 -16.925 -7.845 1.00 84.75 91 ASN A C 1
ATOM 699 O O . ASN A 1 91 ? 15.511 -17.037 -8.436 1.00 84.75 91 ASN A O 1
ATOM 703 N N . ASN A 1 92 ? 14.320 -16.216 -6.715 1.00 86.06 92 ASN A N 1
ATOM 704 C CA . ASN A 1 92 ? 15.375 -15.444 -6.047 1.00 86.06 92 ASN A CA 1
ATOM 705 C C . ASN A 1 92 ? 16.021 -14.365 -6.936 1.00 86.06 92 ASN A C 1
ATOM 707 O O . ASN A 1 92 ? 17.118 -13.887 -6.640 1.00 86.06 92 ASN A O 1
ATOM 711 N N . ASP A 1 93 ? 15.350 -13.976 -8.017 1.00 85.75 93 ASP A N 1
ATOM 712 C CA . ASP A 1 93 ? 15.824 -12.983 -8.970 1.00 85.75 93 ASP A CA 1
ATOM 713 C C . ASP A 1 93 ? 14.688 -12.031 -9.325 1.00 85.75 93 ASP A C 1
ATOM 715 O O . ASP A 1 93 ? 13.666 -12.443 -9.871 1.00 85.75 93 ASP A O 1
ATOM 719 N N . ILE A 1 94 ? 14.868 -10.765 -8.956 1.00 88.00 94 ILE A N 1
ATOM 720 C CA . ILE A 1 94 ? 13.893 -9.693 -9.172 1.00 88.00 94 ILE A CA 1
ATOM 721 C C . ILE A 1 94 ? 14.225 -8.863 -10.420 1.00 88.00 94 ILE A C 1
ATOM 723 O O . ILE A 1 94 ? 13.447 -8.001 -10.800 1.00 88.00 94 ILE A O 1
AT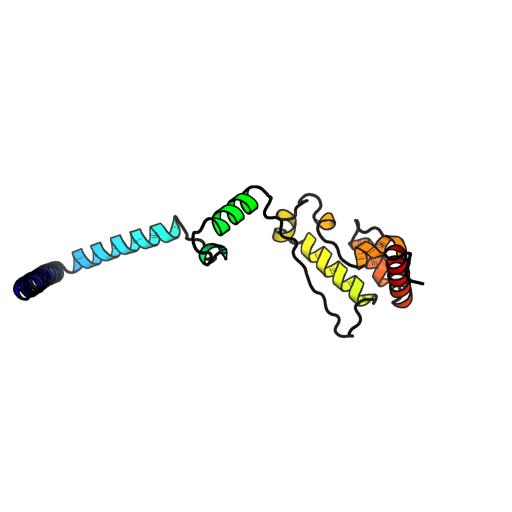OM 727 N N . LEU A 1 95 ? 15.384 -9.091 -11.055 1.00 89.06 95 LEU A N 1
ATOM 728 C CA . LEU A 1 95 ? 15.845 -8.351 -12.238 1.00 89.06 95 LEU A CA 1
ATOM 729 C C . LEU A 1 95 ? 15.541 -9.123 -13.532 1.00 89.06 95 LEU A C 1
ATOM 731 O O . LEU A 1 95 ? 16.405 -9.237 -14.408 1.00 89.06 95 LEU A O 1
ATOM 735 N N . THR A 1 96 ? 14.336 -9.683 -13.609 1.00 89.25 96 THR A N 1
ATOM 736 C CA . THR A 1 96 ? 13.823 -10.437 -14.757 1.00 89.25 96 THR A CA 1
ATOM 737 C C . THR A 1 96 ? 12.608 -9.751 -15.355 1.00 89.25 96 THR A C 1
ATOM 739 O O . THR A 1 96 ? 11.982 -8.890 -14.730 1.00 89.25 96 THR A O 1
ATOM 742 N N . SER A 1 97 ? 12.271 -10.159 -16.575 1.00 89.31 97 SER A N 1
ATOM 743 C CA . SER A 1 97 ? 11.185 -9.555 -17.328 1.00 89.31 97 SER A CA 1
ATOM 744 C C . SER A 1 97 ? 9.849 -9.786 -16.664 1.00 89.31 97 SER A C 1
ATOM 746 O O . SER A 1 97 ? 9.127 -8.832 -16.382 1.00 89.31 97 SER A O 1
ATOM 748 N N . ASP A 1 98 ? 9.605 -11.036 -16.294 1.00 91.06 98 ASP A N 1
ATOM 749 C CA . ASP A 1 98 ? 8.395 -11.446 -15.598 1.00 91.06 98 ASP A CA 1
ATOM 750 C C . ASP A 1 98 ? 8.249 -10.696 -14.267 1.00 91.06 98 ASP A C 1
ATOM 752 O O . ASP A 1 98 ? 7.188 -10.148 -13.988 1.00 91.06 98 ASP A O 1
ATOM 756 N N . ALA A 1 99 ? 9.331 -10.559 -13.487 1.00 91.81 99 ALA A N 1
ATOM 757 C CA . ALA A 1 99 ? 9.286 -9.833 -12.218 1.00 91.81 99 ALA A CA 1
ATOM 758 C C . ALA A 1 99 ? 8.963 -8.343 -12.410 1.00 91.81 99 ALA A C 1
ATOM 760 O O . ALA A 1 99 ? 8.214 -7.767 -11.627 1.00 91.81 99 ALA A O 1
ATOM 761 N N . PHE A 1 100 ? 9.512 -7.701 -13.442 1.00 92.56 100 PHE A N 1
ATOM 762 C CA . PHE A 1 100 ? 9.225 -6.294 -13.726 1.00 92.56 100 PHE A CA 1
ATOM 763 C C . PHE A 1 100 ? 7.800 -6.086 -14.237 1.00 92.56 100 PHE A C 1
ATOM 765 O O . PHE A 1 100 ? 7.169 -5.100 -13.863 1.00 92.56 100 PHE A O 1
ATOM 772 N N . VAL A 1 101 ? 7.285 -7.012 -15.048 1.00 93.50 101 VAL A N 1
ATOM 773 C CA . VAL A 1 101 ? 5.884 -7.014 -15.482 1.00 93.50 101 VAL A CA 1
ATOM 774 C C . VAL A 1 101 ? 4.960 -7.169 -14.275 1.00 93.50 101 VAL A C 1
ATOM 776 O O . VAL A 1 101 ? 4.057 -6.356 -14.113 1.00 93.50 101 VAL A O 1
ATOM 779 N N . GLU A 1 102 ? 5.222 -8.131 -13.389 1.00 93.88 102 GLU A N 1
ATOM 780 C CA . GLU A 1 102 ? 4.436 -8.345 -12.166 1.00 93.88 102 GLU A CA 1
ATOM 781 C C . GLU A 1 102 ? 4.463 -7.123 -11.233 1.00 93.88 102 GLU A C 1
ATOM 783 O O . GLU A 1 102 ? 3.426 -6.727 -10.702 1.00 93.88 102 GLU A O 1
ATOM 788 N N . ILE A 1 103 ? 5.623 -6.478 -11.060 1.00 93.56 103 ILE A N 1
ATOM 789 C CA . ILE A 1 103 ? 5.738 -5.239 -10.273 1.00 93.56 103 ILE A CA 1
ATOM 790 C C . ILE A 1 103 ? 4.866 -4.130 -10.877 1.00 93.56 103 ILE A C 1
ATOM 792 O O . ILE A 1 103 ? 4.111 -3.488 -10.151 1.00 93.56 103 ILE A O 1
ATOM 796 N N . LEU A 1 104 ? 4.909 -3.940 -12.198 1.00 94.00 104 LEU A N 1
ATOM 797 C CA . LEU A 1 104 ? 4.088 -2.932 -12.873 1.00 94.00 104 LEU A CA 1
ATOM 798 C C . LEU A 1 104 ? 2.591 -3.258 -12.812 1.00 94.00 104 LEU A C 1
ATOM 800 O O . LEU A 1 104 ? 1.771 -2.349 -12.737 1.00 94.00 104 LEU A O 1
ATOM 804 N N . GLU A 1 105 ? 2.210 -4.535 -12.805 1.00 94.62 105 GLU A N 1
ATOM 805 C CA . GLU A 1 105 ? 0.817 -4.939 -12.587 1.00 94.62 105 GLU A CA 1
ATOM 806 C C . GLU A 1 105 ? 0.333 -4.606 -11.174 1.00 94.62 105 GLU A C 1
ATOM 808 O O . GLU A 1 105 ? -0.802 -4.156 -11.014 1.00 94.62 105 GLU A O 1
ATOM 813 N N . ILE A 1 106 ? 1.194 -4.757 -10.162 1.00 93.12 106 ILE A N 1
ATOM 814 C CA . ILE A 1 106 ? 0.901 -4.309 -8.796 1.00 93.12 106 ILE A CA 1
ATOM 815 C C . ILE A 1 106 ? 0.715 -2.787 -8.767 1.00 93.12 106 ILE A C 1
ATOM 817 O O . ILE A 1 106 ? -0.261 -2.314 -8.191 1.00 93.12 106 ILE A O 1
ATOM 821 N N . GLU A 1 107 ? 1.603 -2.018 -9.403 1.00 93.06 107 GLU A N 1
ATOM 822 C CA . GLU A 1 107 ? 1.485 -0.553 -9.472 1.00 93.06 107 GLU A CA 1
ATOM 823 C C . GLU A 1 107 ? 0.178 -0.110 -10.138 1.00 93.06 107 GLU A C 1
ATOM 825 O O . GLU A 1 107 ? -0.553 0.706 -9.577 1.00 93.06 107 GLU A O 1
ATOM 830 N N . ILE A 1 108 ? -0.154 -0.686 -11.299 1.00 93.06 108 ILE A N 1
ATOM 831 C CA . ILE A 1 108 ? -1.405 -0.400 -12.013 1.00 93.06 108 ILE A CA 1
ATOM 832 C C . ILE A 1 108 ? -2.607 -0.726 -11.120 1.00 93.06 108 ILE A C 1
ATOM 834 O O . ILE A 1 108 ? -3.495 0.109 -10.969 1.00 93.06 108 ILE A O 1
ATOM 838 N N . ALA A 1 109 ? -2.615 -1.887 -10.459 1.00 93.69 109 ALA A N 1
ATOM 839 C CA . ALA A 1 109 ? -3.705 -2.277 -9.567 1.00 93.69 109 ALA A CA 1
ATOM 840 C C . ALA A 1 109 ? -3.856 -1.344 -8.351 1.00 93.69 109 ALA A C 1
ATOM 842 O O . ALA A 1 109 ? -4.973 -1.125 -7.881 1.00 93.69 109 ALA A O 1
ATOM 843 N N . LEU A 1 110 ? -2.754 -0.787 -7.836 1.00 91.81 110 LEU A N 1
ATOM 844 C CA . LEU A 1 110 ? -2.782 0.210 -6.762 1.00 91.81 110 LEU A CA 1
ATOM 845 C C . LEU A 1 110 ? -3.350 1.546 -7.253 1.00 91.81 110 LEU A C 1
ATOM 847 O O . LEU A 1 110 ? -4.169 2.143 -6.564 1.00 91.81 110 LEU A O 1
ATOM 851 N N . ILE A 1 111 ? -2.971 1.992 -8.448 1.00 91.31 111 ILE A N 1
ATOM 852 C CA . ILE A 1 111 ? -3.453 3.246 -9.049 1.00 91.31 111 ILE A CA 1
ATOM 853 C C . ILE A 1 111 ? -4.924 3.160 -9.466 1.00 91.31 111 ILE A C 1
ATOM 855 O O . ILE A 1 111 ? -5.660 4.136 -9.349 1.00 91.31 111 ILE A O 1
ATOM 859 N N . GLU A 1 112 ? -5.373 1.998 -9.934 1.00 92.12 112 GLU A N 1
ATOM 860 C CA . GLU A 1 112 ? -6.775 1.754 -10.287 1.00 92.12 112 GLU A CA 1
ATOM 861 C C . GLU A 1 112 ? -7.671 1.567 -9.050 1.00 92.12 112 GLU A C 1
ATOM 863 O O . GLU A 1 112 ? -8.898 1.632 -9.149 1.00 92.12 112 GLU A O 1
ATOM 868 N N . ASN A 1 113 ? -7.086 1.351 -7.868 1.00 92.38 113 ASN A N 1
ATOM 869 C CA . ASN A 1 113 ? -7.838 1.231 -6.629 1.00 92.38 113 ASN A CA 1
ATOM 870 C C . ASN A 1 113 ? -8.292 2.609 -6.127 1.00 92.38 113 ASN A C 1
ATOM 872 O O . ASN A 1 113 ? -7.479 3.421 -5.691 1.00 92.38 113 ASN A O 1
ATOM 876 N N . GLU A 1 114 ? -9.606 2.845 -6.098 1.00 90.12 114 GLU A N 1
ATOM 877 C CA . GLU A 1 114 ? -10.186 4.130 -5.679 1.00 90.12 114 GLU A CA 1
ATOM 878 C C . GLU A 1 114 ? -9.753 4.574 -4.274 1.00 90.12 114 GLU A C 1
ATOM 880 O O . GLU A 1 114 ? -9.587 5.768 -4.034 1.00 90.12 114 GLU A O 1
ATOM 885 N N . LEU A 1 115 ? -9.563 3.646 -3.329 1.00 88.38 115 LEU A N 1
ATOM 886 C CA . LEU A 1 115 ? -9.137 4.003 -1.974 1.00 88.38 115 LEU A CA 1
ATOM 887 C C . LEU A 1 115 ? -7.685 4.471 -1.962 1.00 88.38 115 LEU A C 1
ATOM 889 O O . LEU A 1 115 ? -7.371 5.431 -1.268 1.00 88.38 115 LEU A O 1
ATOM 893 N N . VAL A 1 116 ? -6.810 3.822 -2.724 1.00 86.56 116 VAL A N 1
ATOM 894 C CA . VAL A 1 116 ? -5.398 4.211 -2.805 1.00 86.56 116 VAL A CA 1
ATOM 895 C C . VAL A 1 116 ? -5.259 5.510 -3.599 1.00 86.56 116 VAL A C 1
ATOM 897 O O . VAL A 1 116 ? -4.682 6.467 -3.094 1.00 86.56 116 VAL A O 1
ATOM 900 N N . ALA A 1 117 ? -5.872 5.599 -4.781 1.00 86.69 117 ALA A N 1
ATOM 901 C CA . ALA A 1 117 ? -5.800 6.773 -5.649 1.00 86.69 117 ALA A CA 1
ATOM 902 C C . ALA A 1 117 ? -6.323 8.053 -4.977 1.00 86.69 117 ALA A C 1
ATOM 904 O O . ALA A 1 117 ? -5.680 9.100 -5.050 1.00 86.69 117 ALA A O 1
ATOM 905 N N . ASN A 1 118 ? -7.459 7.976 -4.272 1.00 86.88 118 ASN A N 1
ATOM 906 C CA . ASN A 1 118 ? -8.047 9.139 -3.597 1.00 86.88 118 ASN A CA 1
ATOM 907 C C . ASN A 1 118 ? -7.255 9.598 -2.364 1.00 86.88 118 ASN A C 1
ATOM 909 O O . ASN A 1 118 ? -7.417 10.742 -1.945 1.00 86.88 118 ASN A O 1
ATOM 913 N N . ASN A 1 119 ? -6.429 8.722 -1.782 1.00 83.19 119 ASN A N 1
ATOM 914 C CA . ASN A 1 119 ? -5.583 9.032 -0.626 1.00 83.19 119 ASN A CA 1
ATOM 915 C C . ASN A 1 119 ? -4.104 9.235 -1.007 1.00 83.19 119 ASN A C 1
ATOM 917 O O . ASN A 1 119 ? -3.264 9.403 -0.126 1.00 83.19 119 ASN A O 1
ATOM 921 N N . SER A 1 120 ? -3.783 9.228 -2.303 1.00 81.75 120 SER A N 1
ATOM 922 C CA . SER A 1 120 ? -2.453 9.558 -2.819 1.00 81.75 120 SER A CA 1
ATOM 923 C C . SER A 1 120 ? -2.178 11.059 -2.689 1.00 81.75 120 SER A C 1
ATOM 925 O O . SER A 1 120 ? -3.106 11.869 -2.749 1.00 81.75 120 SER A O 1
ATOM 927 N N . LEU A 1 121 ? -0.904 11.445 -2.567 1.00 81.38 121 LEU A N 1
ATOM 928 C CA . LEU A 1 121 ? -0.478 12.853 -2.485 1.00 81.38 121 LEU A CA 1
ATOM 929 C C . LEU A 1 121 ? -0.965 13.669 -3.693 1.00 81.38 121 LEU A C 1
ATOM 931 O O . LEU A 1 121 ? -1.402 14.814 -3.572 1.00 81.38 121 LEU A O 1
ATOM 935 N N . THR A 1 122 ? -0.935 13.037 -4.859 1.00 84.12 122 THR A N 1
ATOM 936 C CA . THR A 1 122 ? -1.308 13.564 -6.162 1.00 84.12 122 THR A CA 1
ATOM 937 C C . THR A 1 122 ? -2.509 12.780 -6.686 1.00 84.12 122 THR A C 1
ATOM 939 O O . THR A 1 122 ? -2.410 12.023 -7.645 1.00 84.12 122 THR A O 1
ATOM 942 N N . SER A 1 123 ? -3.687 12.961 -6.085 1.00 81.62 123 SER A N 1
ATOM 943 C CA . SER A 1 123 ? -4.906 12.219 -6.467 1.00 81.62 123 SER A CA 1
ATOM 944 C C . SER A 1 123 ? -5.327 12.368 -7.939 1.00 81.62 123 SER A C 1
ATOM 946 O O . SER A 1 123 ? -5.987 11.492 -8.492 1.00 81.62 123 SER A O 1
ATOM 948 N N . SER A 1 124 ? -4.932 13.456 -8.609 1.00 83.06 124 SER A N 1
ATOM 949 C CA . SER A 1 124 ? -5.153 13.652 -10.048 1.00 83.06 124 SER A CA 1
ATOM 950 C C . SER A 1 124 ? -4.222 12.820 -10.934 1.00 83.06 124 SER A C 1
ATOM 952 O O . SER A 1 124 ? -4.510 12.647 -12.119 1.00 83.06 124 SER A O 1
ATOM 954 N N . ASN A 1 125 ? -3.108 12.336 -10.384 1.00 81.69 125 ASN A N 1
ATOM 955 C CA . ASN A 1 125 ? -2.150 11.474 -11.056 1.00 81.69 125 ASN A CA 1
ATOM 956 C C . ASN A 1 125 ? -1.371 10.611 -10.039 1.00 81.69 125 ASN A C 1
ATOM 958 O O . ASN A 1 125 ? -0.181 10.838 -9.828 1.00 81.69 125 ASN A O 1
ATOM 962 N N . PRO A 1 126 ? -2.007 9.601 -9.423 1.00 84.38 126 PRO A N 1
ATOM 963 C CA . PRO A 1 126 ? -1.387 8.800 -8.362 1.00 84.38 126 PRO A CA 1
ATOM 964 C C . PRO A 1 126 ? -0.163 7.999 -8.838 1.00 84.38 126 PRO A C 1
ATOM 966 O O . PRO A 1 126 ? 0.637 7.548 -8.023 1.00 84.38 126 PRO A O 1
ATOM 969 N N . SER A 1 127 ? 0.035 7.859 -10.156 1.00 81.94 127 SER A N 1
ATOM 970 C CA . SER A 1 127 ? 1.215 7.198 -10.729 1.00 81.94 127 SER A CA 1
ATOM 971 C C . SER A 1 127 ? 2.539 7.876 -10.375 1.00 81.94 127 SER A C 1
ATOM 973 O O . SER A 1 127 ? 3.571 7.215 -10.368 1.00 81.94 127 SER A O 1
ATOM 975 N N . THR A 1 128 ? 2.532 9.172 -10.046 1.00 84.12 128 THR A N 1
ATOM 976 C CA . THR A 1 128 ? 3.756 9.892 -9.658 1.00 84.12 128 THR A CA 1
ATOM 977 C C . THR A 1 128 ? 4.184 9.630 -8.224 1.00 84.12 128 THR A C 1
ATOM 979 O O . THR A 1 128 ? 5.315 9.951 -7.863 1.00 84.12 128 THR A O 1
ATOM 982 N N . ASP A 1 129 ? 3.289 9.071 -7.413 1.00 84.19 129 ASP A N 1
ATOM 983 C CA . ASP A 1 129 ? 3.514 8.877 -5.984 1.00 84.19 129 ASP A CA 1
ATOM 984 C C . ASP A 1 129 ? 3.983 7.450 -5.668 1.00 84.19 129 ASP A C 1
ATOM 986 O O . ASP A 1 129 ? 4.444 7.176 -4.561 1.00 84.19 129 ASP A O 1
ATOM 990 N N . ILE A 1 130 ? 3.897 6.545 -6.648 1.00 86.75 130 ILE A N 1
ATOM 991 C CA . ILE A 1 130 ? 4.393 5.174 -6.560 1.00 86.75 130 ILE A CA 1
ATOM 992 C C . ILE A 1 130 ? 5.668 5.071 -7.393 1.00 86.75 130 ILE A C 1
ATOM 994 O O . ILE A 1 130 ? 5.705 5.463 -8.557 1.00 86.75 130 ILE A O 1
ATOM 998 N N . VAL A 1 131 ? 6.734 4.541 -6.792 1.00 86.00 131 VAL A N 1
ATOM 999 C CA . VAL A 1 131 ? 8.022 4.385 -7.470 1.00 86.00 131 VAL A CA 1
ATOM 1000 C C . VAL A 1 131 ? 8.606 3.011 -7.182 1.00 86.00 131 VAL A C 1
ATOM 1002 O O . VAL A 1 131 ? 8.829 2.654 -6.026 1.00 86.00 131 VAL A O 1
ATOM 1005 N N . ALA A 1 132 ? 8.935 2.271 -8.236 1.00 89.69 132 ALA A N 1
ATOM 1006 C CA . ALA A 1 132 ? 9.651 1.010 -8.153 1.00 89.69 132 ALA A CA 1
ATOM 1007 C C . ALA A 1 132 ? 10.849 0.956 -9.118 1.00 89.69 132 ALA A C 1
ATOM 1009 O O . ALA A 1 132 ? 11.163 1.884 -9.872 1.00 89.69 132 ALA A O 1
ATOM 1010 N N . ILE A 1 133 ? 11.579 -0.163 -9.067 1.00 89.12 133 ILE A N 1
ATOM 1011 C CA . ILE A 1 133 ? 12.766 -0.403 -9.902 1.00 89.12 133 ILE A CA 1
ATOM 1012 C C . ILE A 1 133 ? 12.452 -0.272 -11.408 1.00 89.12 133 ILE A C 1
ATOM 1014 O O . ILE A 1 133 ? 13.234 0.391 -12.099 1.00 89.12 133 ILE A O 1
ATOM 1018 N N . PRO A 1 134 ? 11.346 -0.832 -11.944 1.00 90.06 134 PRO A N 1
ATOM 1019 C CA . PRO A 1 134 ? 11.009 -0.691 -13.359 1.00 90.06 134 PRO A CA 1
ATOM 1020 C C . PRO A 1 134 ? 10.858 0.770 -13.812 1.00 90.06 134 PRO A C 1
ATOM 1022 O O . PRO A 1 134 ? 11.311 1.102 -14.911 1.00 90.06 134 PRO A O 1
ATOM 1025 N N . ASN A 1 135 ? 10.319 1.662 -12.970 1.00 90.44 135 ASN A N 1
ATOM 1026 C CA . ASN A 1 135 ? 10.155 3.089 -13.286 1.00 90.44 135 ASN A CA 1
ATOM 1027 C C . ASN A 1 135 ? 11.520 3.782 -13.415 1.00 90.44 135 ASN A C 1
ATOM 1029 O O . ASN A 1 135 ? 11.766 4.505 -14.381 1.00 90.44 135 ASN A O 1
ATOM 1033 N N . TYR A 1 136 ? 12.460 3.504 -12.501 1.00 88.31 136 TYR A N 1
ATOM 1034 C CA . TYR A 1 136 ? 13.822 4.055 -12.575 1.00 88.31 136 TYR A CA 1
ATOM 1035 C C . TYR A 1 136 ? 14.595 3.599 -13.814 1.00 88.31 136 TYR A C 1
ATOM 1037 O O . TYR A 1 136 ? 15.483 4.307 -14.299 1.00 88.31 136 TYR A O 1
ATOM 1045 N N . LEU A 1 137 ? 14.290 2.400 -14.308 1.00 89.25 137 LEU A N 1
ATOM 1046 C CA . LEU A 1 137 ? 14.967 1.812 -15.455 1.00 89.25 137 LEU A CA 1
ATOM 1047 C C . LEU A 1 137 ? 14.286 2.126 -16.793 1.00 89.25 137 LEU A C 1
ATOM 1049 O O . LEU A 1 137 ? 14.908 1.888 -17.832 1.00 89.25 137 LEU A O 1
ATOM 1053 N N . ALA A 1 138 ? 13.088 2.721 -16.783 1.00 89.31 138 ALA A N 1
ATOM 1054 C CA . ALA A 1 138 ? 12.324 3.071 -17.981 1.00 89.31 138 ALA A CA 1
ATOM 1055 C C . ALA A 1 138 ? 13.154 3.833 -19.043 1.00 89.31 138 ALA A C 1
ATOM 1057 O O . ALA A 1 138 ? 13.182 3.388 -20.197 1.00 89.31 138 ALA A O 1
ATOM 1058 N N . PRO A 1 139 ? 13.970 4.855 -18.690 1.00 87.44 139 PRO A N 1
ATOM 1059 C CA . PRO A 1 139 ? 14.782 5.577 -19.676 1.00 87.44 139 PRO A CA 1
ATOM 1060 C C . PRO A 1 139 ? 15.838 4.711 -20.383 1.00 87.44 139 PRO A C 1
ATOM 1062 O O . PRO A 1 139 ? 16.270 5.030 -21.488 1.00 87.44 139 PRO A O 1
ATOM 1065 N N . PHE A 1 140 ? 16.274 3.607 -19.766 1.00 84.75 140 PHE A N 1
ATOM 1066 C CA . PHE A 1 140 ? 17.283 2.697 -20.326 1.00 84.75 140 PHE A CA 1
ATOM 1067 C C . PHE A 1 140 ? 16.679 1.639 -21.256 1.00 84.75 140 PHE A C 1
ATOM 1069 O O . PHE A 1 140 ? 17.411 0.947 -21.972 1.00 84.75 140 PHE A O 1
ATOM 1076 N N . VAL A 1 141 ? 15.354 1.493 -21.240 1.00 85.81 141 VAL A N 1
ATOM 1077 C CA . VAL A 1 141 ? 14.604 0.587 -22.119 1.00 85.81 141 VAL A CA 1
ATOM 1078 C C . VAL A 1 141 ? 13.743 1.329 -23.138 1.00 85.81 141 VAL A C 1
ATOM 1080 O O . VAL A 1 141 ? 12.964 0.680 -23.826 1.00 85.81 141 VAL A O 1
ATOM 1083 N N . GLU A 1 142 ? 13.950 2.643 -23.284 1.00 86.38 142 GLU A N 1
ATOM 1084 C CA . GLU A 1 142 ? 13.189 3.517 -24.191 1.00 86.38 142 GLU A CA 1
ATOM 1085 C C . GLU A 1 142 ? 11.695 3.603 -23.819 1.00 86.38 142 GLU A C 1
ATOM 1087 O O . GLU A 1 142 ? 10.855 3.824 -24.685 1.00 86.38 142 GLU A O 1
ATOM 1092 N N . GLY A 1 143 ? 11.367 3.415 -22.536 1.00 85.88 143 GLY A N 1
ATOM 1093 C CA . GLY A 1 143 ? 10.008 3.530 -22.004 1.00 85.88 143 GLY A CA 1
ATOM 1094 C C . GLY A 1 143 ? 9.778 4.810 -21.202 1.00 85.88 143 GLY A C 1
ATOM 1095 O O . GLY A 1 143 ? 10.729 5.461 -20.759 1.00 85.88 143 GLY A O 1
ATOM 1096 N N . ASP A 1 144 ? 8.504 5.139 -20.994 1.00 86.75 144 ASP A N 1
ATOM 1097 C CA . ASP A 1 144 ? 8.048 6.253 -20.161 1.00 86.75 144 ASP A CA 1
ATOM 1098 C C . ASP A 1 144 ? 7.458 5.719 -18.848 1.00 86.75 144 ASP A C 1
ATOM 1100 O O . ASP A 1 144 ? 6.533 4.912 -18.855 1.00 86.75 144 ASP A O 1
ATOM 1104 N N . ALA A 1 145 ? 7.988 6.176 -17.712 1.00 86.25 145 ALA A N 1
ATOM 1105 C CA . ALA A 1 145 ? 7.481 5.811 -16.388 1.00 86.25 145 ALA A CA 1
ATOM 1106 C C . ALA A 1 145 ? 6.083 6.382 -16.092 1.00 86.25 145 ALA A C 1
ATOM 1108 O O . ALA A 1 145 ? 5.431 5.924 -15.160 1.00 86.25 145 ALA A O 1
ATOM 1109 N N . SER A 1 146 ? 5.627 7.358 -16.881 1.00 85.94 146 SER A N 1
ATOM 1110 C CA . SER A 1 146 ? 4.290 7.953 -16.776 1.00 85.94 146 SER A CA 1
ATOM 1111 C C . SER A 1 146 ? 3.210 7.103 -17.459 1.00 85.94 146 SER A C 1
ATOM 1113 O O . SER A 1 146 ? 2.028 7.275 -17.175 1.00 85.94 146 SER A O 1
ATOM 1115 N N . ASP A 1 147 ? 3.601 6.197 -18.363 1.00 89.62 147 ASP A N 1
ATOM 1116 C CA . ASP A 1 147 ? 2.708 5.293 -19.095 1.00 89.62 147 ASP A CA 1
ATOM 1117 C C . ASP A 1 147 ? 3.001 3.846 -18.674 1.00 89.62 147 ASP A C 1
ATOM 1119 O O . ASP A 1 147 ? 3.702 3.093 -19.354 1.00 89.62 147 ASP A O 1
ATOM 1123 N N . LEU A 1 148 ? 2.488 3.463 -17.498 1.00 90.88 148 LEU A N 1
ATOM 1124 C CA . LEU A 1 148 ? 2.698 2.126 -16.931 1.00 90.88 148 LEU A CA 1
ATOM 1125 C C . LEU A 1 148 ? 2.230 0.989 -17.859 1.00 90.88 148 LEU A C 1
ATOM 1127 O O . LEU A 1 148 ? 2.965 0.004 -17.973 1.00 90.88 148 LEU A O 1
ATOM 1131 N N . PRO A 1 149 ? 1.075 1.085 -18.556 1.00 91.56 149 PRO A N 1
ATOM 1132 C CA . PRO A 1 149 ? 0.675 0.079 -19.538 1.00 91.56 149 PRO A CA 1
ATOM 1133 C C . PRO A 1 149 ? 1.702 -0.105 -20.659 1.00 91.56 149 PRO A C 1
ATOM 1135 O O . PRO A 1 149 ? 2.103 -1.235 -20.938 1.00 91.56 149 PRO A O 1
ATOM 1138 N N . GLN A 1 150 ? 2.184 0.988 -21.261 1.00 92.69 150 GLN A N 1
ATOM 1139 C CA . GLN A 1 150 ? 3.223 0.907 -22.288 1.00 92.69 150 GLN A CA 1
ATOM 1140 C C . GLN A 1 150 ? 4.530 0.347 -21.720 1.00 92.69 150 GLN A C 1
ATOM 1142 O O . GLN A 1 150 ? 5.178 -0.487 -22.355 1.00 92.69 150 GLN A O 1
ATOM 1147 N N . LEU A 1 151 ? 4.934 0.792 -20.531 1.00 91.94 151 LEU A N 1
ATOM 1148 C CA . LEU A 1 151 ? 6.165 0.339 -19.896 1.00 91.94 151 LEU A CA 1
ATOM 1149 C C . LEU A 1 151 ? 6.123 -1.164 -19.595 1.00 91.94 151 LEU A C 1
ATOM 1151 O O . LEU A 1 151 ? 7.126 -1.857 -19.789 1.00 91.94 151 LEU A O 1
ATOM 1155 N N . LYS A 1 152 ? 4.958 -1.681 -19.193 1.00 93.62 152 LYS A N 1
ATOM 1156 C CA . LYS A 1 152 ? 4.719 -3.112 -19.000 1.00 93.62 152 LYS A CA 1
ATOM 1157 C C . LYS A 1 152 ? 4.940 -3.892 -20.293 1.00 93.62 152 LYS A C 1
ATOM 1159 O O . LYS A 1 152 ? 5.689 -4.868 -20.289 1.00 93.62 152 LYS A O 1
ATOM 1164 N N . ASP A 1 153 ? 4.356 -3.433 -21.398 1.00 92.62 153 ASP A N 1
ATOM 1165 C CA . ASP A 1 153 ? 4.517 -4.071 -22.709 1.00 92.62 153 ASP A CA 1
ATOM 1166 C C . ASP A 1 153 ? 5.978 -4.034 -23.184 1.00 92.62 153 ASP A C 1
ATOM 1168 O O . ASP A 1 153 ? 6.495 -5.019 -23.719 1.00 92.62 153 ASP A O 1
ATOM 1172 N N . ILE A 1 154 ? 6.682 -2.921 -22.938 1.00 91.62 154 ILE A N 1
ATOM 1173 C CA . ILE A 1 154 ? 8.115 -2.804 -23.228 1.00 91.62 154 ILE A CA 1
ATOM 1174 C C . ILE A 1 154 ? 8.898 -3.843 -22.440 1.00 91.62 154 ILE A C 1
ATOM 1176 O O . ILE A 1 154 ? 9.740 -4.515 -23.031 1.00 91.62 154 ILE A O 1
ATOM 1180 N N . TYR A 1 155 ? 8.666 -3.982 -21.132 1.00 91.50 155 TYR A N 1
ATOM 1181 C CA . TYR A 1 155 ? 9.397 -4.969 -20.347 1.00 91.50 155 TYR A CA 1
ATOM 1182 C C . TYR A 1 155 ? 9.071 -6.390 -20.785 1.00 91.50 155 TYR A C 1
ATOM 1184 O O . TYR A 1 155 ? 10.025 -7.123 -21.024 1.00 91.50 155 TYR A O 1
ATOM 1192 N N . ALA A 1 156 ? 7.802 -6.727 -21.026 1.00 90.88 156 ALA A N 1
ATOM 1193 C CA . ALA A 1 156 ? 7.378 -8.047 -21.498 1.00 90.88 156 ALA A CA 1
ATOM 1194 C C . ALA A 1 156 ? 8.087 -8.492 -22.796 1.00 90.88 156 ALA A C 1
ATOM 1196 O O . ALA A 1 156 ? 8.398 -9.669 -22.969 1.00 90.88 156 ALA A O 1
ATOM 1197 N N . ASP A 1 157 ? 8.399 -7.554 -23.695 1.00 88.50 157 ASP A N 1
ATOM 1198 C CA . ASP A 1 157 ? 9.135 -7.815 -24.942 1.00 88.50 157 ASP A CA 1
ATOM 1199 C C . ASP A 1 157 ? 10.668 -7.928 -24.751 1.00 88.50 157 ASP A C 1
ATOM 1201 O O . ASP A 1 157 ? 11.408 -8.353 -25.644 1.00 88.50 157 ASP A O 1
ATOM 1205 N N . LYS A 1 158 ? 11.207 -7.529 -23.594 1.00 81.81 158 LYS A N 1
ATOM 1206 C CA . LYS A 1 158 ? 12.658 -7.444 -23.354 1.00 81.81 158 LYS A CA 1
ATOM 1207 C C . LYS A 1 158 ? 13.178 -8.689 -22.647 1.00 81.81 158 LYS A C 1
ATOM 1209 O O . LYS A 1 158 ? 12.515 -9.318 -21.834 1.00 81.81 158 LYS A O 1
ATOM 1214 N N . THR A 1 159 ? 14.436 -9.016 -22.938 1.00 84.00 159 THR A N 1
ATOM 1215 C CA . THR A 1 159 ? 15.138 -10.125 -22.286 1.00 84.00 159 THR A CA 1
ATOM 1216 C C . THR A 1 159 ? 15.718 -9.709 -20.936 1.00 84.00 159 THR A C 1
ATOM 1218 O O . THR A 1 159 ? 16.203 -8.581 -20.784 1.00 84.00 159 THR A O 1
ATOM 1221 N N . ASP A 1 160 ? 15.810 -10.662 -20.007 1.00 83.62 160 ASP A N 1
ATOM 1222 C CA . ASP A 1 160 ? 16.438 -10.479 -18.686 1.00 83.62 160 ASP A CA 1
ATOM 1223 C C . ASP A 1 160 ? 17.859 -9.903 -18.786 1.00 83.62 160 ASP A C 1
ATOM 1225 O O . ASP A 1 160 ? 18.288 -9.054 -18.002 1.00 83.62 160 ASP A O 1
ATOM 1229 N N . HIS A 1 161 ? 18.611 -10.312 -19.816 1.00 76.69 161 HIS A N 1
ATOM 1230 C CA . HIS A 1 161 ? 19.944 -9.776 -20.084 1.00 76.69 161 HIS A CA 1
ATOM 1231 C C . HIS A 1 161 ? 19.917 -8.258 -20.328 1.00 76.69 161 HIS A C 1
ATOM 1233 O O . HIS A 1 161 ? 20.802 -7.535 -19.860 1.00 76.69 161 HIS A O 1
ATOM 1239 N N . ARG A 1 162 ? 18.915 -7.749 -21.058 1.00 79.19 162 ARG A N 1
ATOM 1240 C CA . ARG A 1 162 ? 18.783 -6.312 -21.326 1.00 79.19 162 ARG A CA 1
ATOM 1241 C C . ARG A 1 162 ? 18.413 -5.546 -20.054 1.00 79.19 162 ARG A C 1
ATOM 1243 O O . ARG A 1 162 ? 18.996 -4.492 -19.828 1.00 79.19 162 ARG A O 1
ATOM 1250 N N . GLN A 1 163 ? 17.565 -6.095 -19.188 1.00 77.50 163 GLN A N 1
ATOM 1251 C CA . GLN A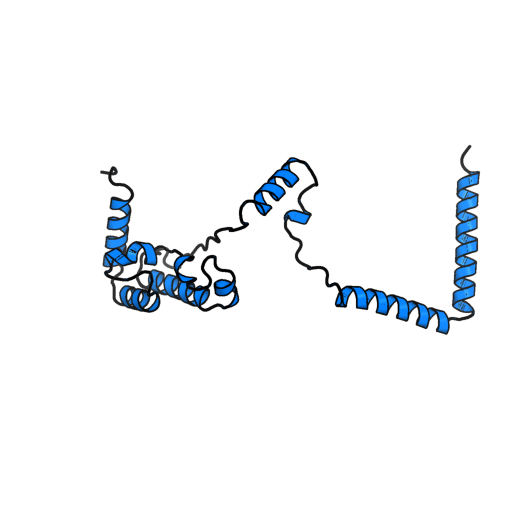 1 163 ? 17.205 -5.473 -17.903 1.00 77.50 163 GLN A CA 1
ATOM 1252 C C . GLN A 1 163 ? 18.381 -5.414 -16.931 1.00 77.50 163 GLN A C 1
ATOM 1254 O O . GLN A 1 163 ? 18.669 -4.360 -16.366 1.00 77.50 163 GLN A O 1
ATOM 1259 N N . ARG A 1 164 ? 19.151 -6.498 -16.809 1.00 83.38 164 ARG A N 1
ATOM 1260 C CA . ARG A 1 164 ? 20.385 -6.518 -16.006 1.00 83.38 164 ARG A CA 1
ATOM 1261 C C . ARG A 1 164 ? 21.411 -5.507 -16.512 1.00 83.38 164 ARG A C 1
ATOM 1263 O O . ARG A 1 164 ? 22.092 -4.848 -15.721 1.00 83.38 164 ARG A O 1
ATOM 1270 N N . LYS A 1 165 ? 21.511 -5.340 -17.832 1.00 83.69 165 LYS A N 1
ATOM 1271 C CA . LYS A 1 165 ? 22.360 -4.308 -18.436 1.00 83.69 165 LYS A CA 1
ATOM 1272 C C . LYS A 1 165 ? 21.864 -2.895 -18.102 1.00 83.69 165 LYS A C 1
ATOM 1274 O O . LYS A 1 165 ? 22.681 -2.038 -17.775 1.00 83.69 165 LYS A O 1
ATOM 1279 N N . SER A 1 166 ? 20.554 -2.657 -18.129 1.00 79.25 166 SER A N 1
ATOM 1280 C CA . SER A 1 166 ? 19.958 -1.383 -17.703 1.00 79.25 166 SER A CA 1
ATOM 1281 C C . SER A 1 166 ? 20.233 -1.099 -16.226 1.00 79.25 166 SER A C 1
ATOM 1283 O O . SER A 1 166 ? 20.721 -0.023 -15.892 1.00 79.25 166 SER A O 1
ATOM 1285 N N . PHE A 1 167 ? 20.036 -2.089 -15.353 1.00 82.62 167 PHE A N 1
ATOM 1286 C CA . PHE A 1 167 ? 20.298 -1.965 -13.919 1.00 82.62 167 PHE A CA 1
ATOM 1287 C C . PHE A 1 167 ? 21.773 -1.679 -13.611 1.00 82.62 167 PHE A C 1
ATOM 1289 O O . PHE A 1 167 ? 22.091 -0.777 -12.839 1.00 82.62 167 PHE A O 1
ATOM 1296 N N . THR A 1 168 ? 22.699 -2.394 -14.253 1.00 81.38 168 THR A N 1
ATOM 1297 C CA . THR A 1 168 ? 24.143 -2.139 -14.089 1.00 81.38 168 THR A CA 1
ATOM 1298 C C . THR A 1 168 ? 24.555 -0.770 -14.632 1.00 81.38 168 THR A C 1
ATOM 1300 O O . THR A 1 168 ? 25.389 -0.100 -14.023 1.00 81.38 168 THR A O 1
ATOM 1303 N N . CYS A 1 169 ? 23.951 -0.311 -15.733 1.00 79.88 169 CYS A N 1
ATOM 1304 C CA . CYS A 1 169 ? 24.181 1.029 -16.272 1.00 79.88 169 CYS A CA 1
ATOM 1305 C C . CYS A 1 169 ? 23.693 2.122 -15.309 1.00 79.88 169 CYS A C 1
ATOM 1307 O O . CYS A 1 169 ? 24.442 3.054 -15.012 1.00 79.88 169 CYS A O 1
ATOM 1309 N N . TRP A 1 170 ? 22.486 1.965 -14.763 1.00 79.81 170 TRP A N 1
ATOM 1310 C CA . TRP A 1 170 ? 21.922 2.855 -13.750 1.00 79.81 170 TRP A CA 1
ATOM 1311 C C . TRP A 1 170 ? 22.770 2.883 -12.470 1.00 79.81 170 TRP A C 1
ATOM 1313 O O . TRP A 1 170 ? 23.163 3.957 -12.016 1.00 79.81 170 TRP A O 1
ATOM 1323 N N . SER A 1 171 ? 23.146 1.715 -11.939 1.00 77.56 171 SER A N 1
ATOM 1324 C CA . SER A 1 171 ? 23.973 1.594 -10.730 1.00 77.56 171 SER A CA 1
ATOM 1325 C C . SER A 1 171 ? 25.324 2.302 -10.883 1.00 77.56 171 SER A C 1
ATOM 1327 O O . SER A 1 171 ? 25.769 3.012 -9.979 1.00 77.56 171 SER A O 1
ATOM 1329 N N . ARG A 1 172 ? 25.954 2.191 -12.061 1.00 74.94 172 ARG A N 1
ATOM 1330 C CA . ARG A 1 172 ? 27.212 2.886 -12.362 1.00 74.94 172 ARG A CA 1
ATOM 1331 C C . ARG A 1 172 ? 27.050 4.407 -12.409 1.00 74.94 172 ARG A C 1
ATOM 1333 O O . ARG A 1 172 ? 27.955 5.120 -11.989 1.00 74.94 172 ARG A O 1
ATOM 1340 N N . ASN A 1 173 ? 25.915 4.907 -12.894 1.00 73.06 173 ASN A N 1
ATOM 1341 C CA . ASN A 1 173 ? 25.637 6.345 -12.932 1.00 73.06 173 ASN A CA 1
ATOM 1342 C C . ASN A 1 173 ? 25.349 6.927 -11.535 1.00 73.06 173 ASN A C 1
ATOM 1344 O O . ASN A 1 173 ? 25.702 8.074 -11.279 1.00 73.06 173 ASN A O 1
ATOM 1348 N N . GLN A 1 174 ? 24.765 6.141 -10.626 1.00 66.44 174 GLN A N 1
ATOM 1349 C CA . GLN A 1 174 ? 24.525 6.522 -9.223 1.00 66.44 174 GLN A CA 1
ATOM 1350 C C . GLN A 1 174 ? 25.816 6.524 -8.380 1.00 66.44 174 GLN A C 1
ATOM 1352 O O . GLN A 1 174 ? 25.955 7.281 -7.418 1.00 66.44 174 GLN A O 1
ATOM 1357 N N . HIS A 1 175 ? 26.794 5.690 -8.746 1.00 59.12 175 HIS A N 1
ATOM 1358 C CA . HIS A 1 175 ? 28.084 5.582 -8.063 1.00 59.12 175 HIS A CA 1
ATOM 1359 C C . HIS A 1 175 ? 29.259 5.738 -9.042 1.00 59.12 175 HIS A C 1
ATOM 1361 O O . HIS A 1 175 ? 29.986 4.773 -9.291 1.00 59.12 175 HIS A O 1
ATOM 1367 N N . PRO A 1 176 ? 29.512 6.957 -9.557 1.00 52.19 176 PRO A N 1
ATOM 1368 C CA . PRO A 1 176 ? 30.502 7.194 -10.613 1.00 52.19 176 PRO A CA 1
ATOM 1369 C C . PRO A 1 176 ? 31.962 6.911 -10.207 1.00 52.19 176 PRO A C 1
ATOM 1371 O O . PRO A 1 176 ? 32.840 6.903 -11.064 1.00 52.19 176 PRO A O 1
ATOM 1374 N N . TRP A 1 177 ? 32.235 6.661 -8.920 1.00 42.47 177 TRP A N 1
ATOM 1375 C CA . TRP A 1 177 ? 33.585 6.499 -8.362 1.00 42.47 177 TRP A CA 1
ATOM 1376 C C . TRP A 1 177 ? 33.968 5.064 -7.971 1.00 42.47 177 TRP A C 1
ATOM 1378 O O . TRP A 1 177 ? 35.055 4.865 -7.432 1.00 42.47 177 TRP A O 1
ATOM 1388 N N . ARG A 1 178 ? 33.120 4.053 -8.211 1.00 41.72 178 ARG A N 1
ATOM 1389 C CA . ARG A 1 178 ? 33.526 2.647 -8.024 1.00 41.72 178 ARG A CA 1
ATOM 1390 C C . ARG A 1 178 ? 34.082 2.089 -9.337 1.00 41.72 178 ARG A C 1
ATOM 1392 O O . ARG A 1 178 ? 33.319 1.664 -10.202 1.00 41.72 178 ARG A O 1
ATOM 1399 N N . ILE A 1 179 ? 35.410 2.156 -9.460 1.00 41.44 179 ILE A N 1
ATOM 1400 C CA . ILE A 1 179 ? 36.242 1.375 -10.393 1.00 41.44 179 ILE A CA 1
ATOM 1401 C C . ILE A 1 179 ? 36.592 0.054 -9.709 1.00 41.44 179 ILE A C 1
ATOM 1403 O O . ILE A 1 179 ? 36.913 0.111 -8.498 1.00 41.44 179 ILE A O 1
#

Secondary structure (DSSP, 8-state):
--HHHHHHHHHHHHHHHHHHHHHHHHSHHHHHHHHHHHHHHHHHHHHHS-------GGGGS-SSHHHHHHHHHHHHS------------TTS--SSHHHHHHHHHHHHHHHH-HHHHHTSTTTT-GGGT---HHHHHGGGTT--TT-HHHHHHHHHHS-HHHHHHHHHHHHHHH-TT--